Protein AF-A0A2N0M130-F1 (afdb_monomer_lite)

pLDDT: mean 78.57, std 17.24, range [35.41, 94.81]

Radius of gyration: 13.36 Å; chains: 1; bounding box: 30×37×36 Å

Structure (mmCIF, N/CA/C/O backbone):
data_AF-A0A2N0M130-F1
#
_entry.id   AF-A0A2N0M130-F1
#
loop_
_atom_site.group_PDB
_atom_site.id
_atom_site.type_symbol
_atom_site.label_atom_id
_atom_site.label_alt_id
_atom_site.label_comp_id
_atom_site.label_asym_id
_atom_site.label_entity_id
_atom_site.label_seq_id
_atom_site.pdbx_PDB_ins_code
_atom_site.Cartn_x
_atom_site.Cartn_y
_atom_site.Cartn_z
_atom_site.occupancy
_atom_site.B_iso_or_equiv
_atom_site.au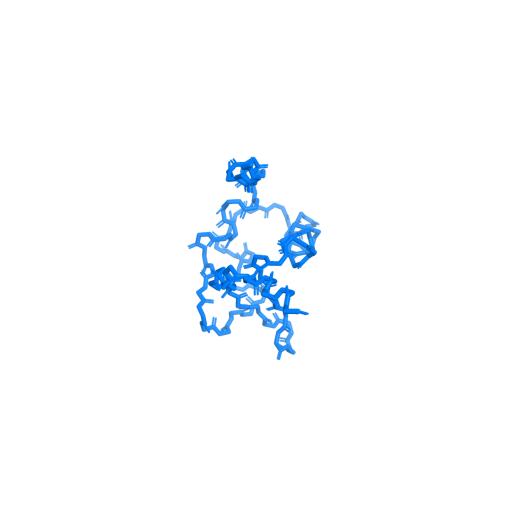th_seq_id
_atom_site.auth_comp_id
_atom_site.auth_asym_id
_atom_site.auth_atom_id
_atom_site.pdbx_PDB_model_num
ATOM 1 N N . SER A 1 1 ? -5.150 26.179 8.516 1.00 35.41 1 SER A N 1
ATOM 2 C CA . SER A 1 1 ? -5.368 25.459 7.250 1.00 35.41 1 SER A CA 1
ATOM 3 C C . SER A 1 1 ? -4.155 24.579 7.019 1.00 35.41 1 SER A C 1
ATOM 5 O O . SER A 1 1 ? -3.131 25.093 6.600 1.00 35.41 1 SER A O 1
ATOM 7 N N . PHE A 1 2 ? -4.208 23.307 7.418 1.00 41.22 2 PHE A N 1
ATOM 8 C CA . PHE A 1 2 ? -3.150 22.340 7.107 1.00 41.22 2 PHE A CA 1
ATOM 9 C C . PHE A 1 2 ? -3.659 21.472 5.963 1.00 41.22 2 PHE A C 1
ATOM 11 O O . PHE A 1 2 ? -4.059 20.325 6.137 1.00 41.22 2 PHE A O 1
ATOM 18 N N . ALA A 1 3 ? -3.718 22.077 4.781 1.00 43.50 3 ALA A N 1
ATOM 19 C CA . ALA A 1 3 ? -3.734 21.304 3.560 1.00 43.50 3 ALA A CA 1
ATOM 20 C C . ALA A 1 3 ? -2.327 20.708 3.419 1.00 43.50 3 ALA A C 1
ATOM 22 O O . ALA A 1 3 ? -1.450 21.328 2.833 1.00 43.50 3 ALA A O 1
ATOM 23 N N . ALA A 1 4 ? -2.099 19.516 3.976 1.00 49.31 4 ALA A N 1
ATOM 24 C CA . ALA A 1 4 ? -0.996 18.648 3.553 1.00 49.31 4 ALA A CA 1
ATOM 25 C C . ALA A 1 4 ? -1.340 18.030 2.180 1.00 49.31 4 ALA A C 1
ATOM 27 O O . ALA A 1 4 ? -1.301 16.813 1.991 1.00 49.31 4 ALA A O 1
ATOM 28 N N . ALA A 1 5 ? -1.817 18.878 1.269 1.00 52.78 5 ALA A N 1
ATOM 29 C CA . ALA A 1 5 ? -2.268 18.511 -0.052 1.00 52.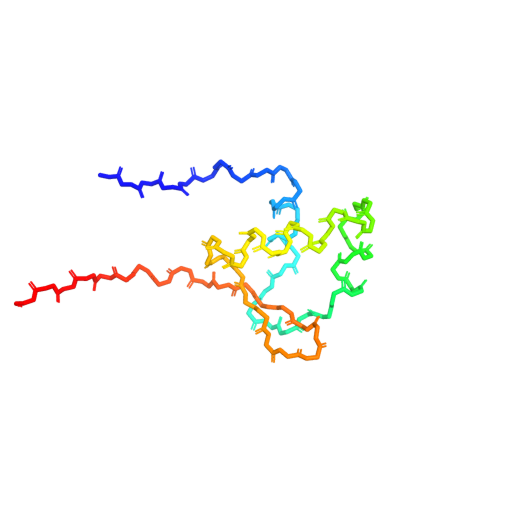78 5 ALA A CA 1
ATOM 30 C C . ALA A 1 5 ? -1.051 18.580 -0.976 1.00 52.78 5 ALA A C 1
ATOM 32 O O . ALA A 1 5 ? -0.560 19.658 -1.288 1.00 52.78 5 ALA A O 1
ATOM 33 N N . ASP A 1 6 ? -0.601 17.392 -1.370 1.00 60.66 6 ASP A N 1
ATOM 34 C CA . ASP A 1 6 ? 0.055 17.125 -2.652 1.00 60.66 6 ASP A CA 1
ATOM 35 C C . ASP A 1 6 ? 1.584 17.306 -2.781 1.00 60.66 6 ASP A C 1
ATOM 37 O O . ASP A 1 6 ? 2.087 17.285 -3.899 1.00 60.66 6 ASP A O 1
ATOM 41 N N . ASP A 1 7 ? 2.346 17.323 -1.680 1.00 71.75 7 ASP A N 1
ATOM 42 C CA . ASP A 1 7 ? 3.826 17.178 -1.701 1.00 71.75 7 ASP A CA 1
ATOM 43 C C . ASP A 1 7 ? 4.287 15.702 -1.594 1.00 71.75 7 ASP A C 1
ATOM 45 O O . ASP A 1 7 ? 5.316 15.384 -0.997 1.00 71.75 7 ASP A O 1
ATOM 49 N N . ASP A 1 8 ? 3.501 14.758 -2.118 1.00 83.19 8 ASP A N 1
ATOM 50 C CA . ASP A 1 8 ? 3.955 13.367 -2.211 1.00 83.19 8 ASP A CA 1
ATOM 51 C C . ASP A 1 8 ? 5.016 13.235 -3.301 1.00 83.19 8 ASP A C 1
ATOM 53 O O . ASP A 1 8 ? 4.887 13.818 -4.382 1.00 83.19 8 ASP A O 1
ATOM 57 N N . GLU A 1 9 ? 6.036 12.421 -3.048 1.00 87.44 9 GLU A N 1
ATOM 58 C CA . GLU A 1 9 ? 7.061 12.149 -4.051 1.00 87.44 9 GLU A CA 1
ATOM 59 C C . GLU A 1 9 ? 6.437 11.482 -5.293 1.00 87.44 9 GLU A C 1
ATOM 61 O O . GLU A 1 9 ? 5.435 10.767 -5.179 1.00 87.44 9 GLU A O 1
ATOM 66 N N . PRO A 1 10 ? 7.004 11.653 -6.501 1.00 85.75 10 PRO A N 1
ATOM 67 C CA . PRO A 1 10 ? 6.452 11.049 -7.717 1.00 85.75 10 PRO A CA 1
ATOM 68 C C . PRO A 1 10 ? 6.222 9.533 -7.599 1.00 85.75 10 PRO A C 1
ATOM 70 O O . PRO A 1 10 ? 5.252 9.003 -8.141 1.00 85.75 10 PRO A O 1
ATOM 73 N N . GLU A 1 11 ? 7.082 8.843 -6.847 1.00 85.69 11 GLU A N 1
ATOM 74 C CA . GLU A 1 11 ? 6.964 7.413 -6.548 1.00 85.69 11 GLU A CA 1
ATOM 75 C C . GLU A 1 11 ? 5.749 7.097 -5.664 1.00 85.69 11 GLU A C 1
ATOM 77 O O . GLU A 1 11 ? 4.984 6.173 -5.947 1.00 85.69 11 GLU A O 1
ATOM 82 N N . GLU A 1 12 ? 5.522 7.901 -4.624 1.00 88.88 12 GLU A N 1
ATOM 83 C CA . GLU A 1 12 ? 4.355 7.796 -3.749 1.00 88.88 12 GLU A CA 1
ATOM 84 C C . GLU A 1 12 ? 3.058 8.022 -4.536 1.00 88.88 12 GLU A C 1
ATOM 86 O O . GLU A 1 12 ? 2.111 7.240 -4.424 1.00 88.88 12 GLU A O 1
ATOM 91 N N . GLN A 1 13 ? 3.028 9.049 -5.391 1.00 88.38 13 GLN A N 1
ATOM 92 C CA . GLN A 1 13 ? 1.881 9.342 -6.253 1.00 88.38 13 GLN A CA 1
ATOM 93 C C . GLN A 1 13 ? 1.604 8.197 -7.234 1.00 88.38 13 GLN A C 1
ATOM 95 O O . GLN A 1 13 ? 0.447 7.800 -7.422 1.00 88.38 13 GLN A O 1
ATOM 100 N N . ALA A 1 14 ? 2.658 7.624 -7.825 1.00 87.00 14 ALA A N 1
ATOM 101 C CA . ALA A 1 14 ? 2.540 6.477 -8.714 1.00 87.00 14 ALA A CA 1
ATOM 102 C C . ALA A 1 14 ? 1.898 5.286 -7.989 1.00 87.00 14 ALA A C 1
ATOM 104 O O . ALA A 1 14 ? 0.920 4.737 -8.498 1.00 87.00 14 ALA A O 1
ATOM 105 N N . LEU A 1 15 ? 2.352 4.939 -6.781 1.00 88.44 15 LEU A N 1
ATOM 106 C CA . LEU A 1 15 ? 1.771 3.851 -5.984 1.00 88.44 15 LEU A CA 1
ATOM 107 C C . LEU A 1 15 ? 0.326 4.139 -5.550 1.00 88.44 15 LEU A C 1
ATOM 109 O O . LEU A 1 15 ? -0.555 3.287 -5.702 1.00 88.44 15 LEU A O 1
ATOM 113 N N . LEU A 1 16 ? 0.041 5.356 -5.082 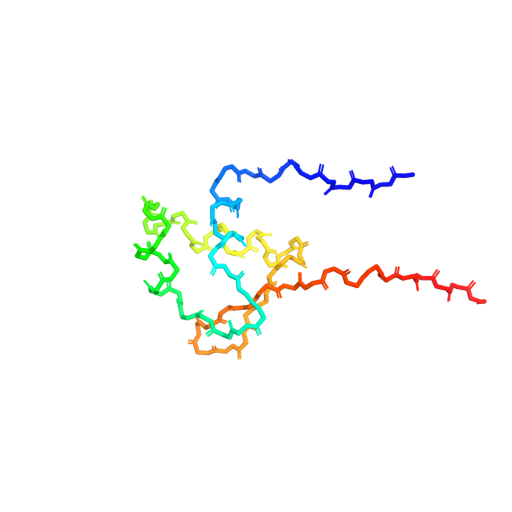1.00 89.38 16 LEU A N 1
ATOM 114 C CA . LEU A 1 16 ? -1.305 5.783 -4.681 1.00 89.38 16 LEU A CA 1
ATOM 115 C C . LEU A 1 16 ? -2.320 5.762 -5.827 1.00 89.38 16 LEU A C 1
ATOM 117 O O . LEU A 1 16 ? -3.525 5.664 -5.567 1.00 89.38 16 LEU A O 1
ATOM 121 N N . SER A 1 17 ? -1.855 5.884 -7.073 1.00 88.94 17 SER A N 1
ATOM 122 C CA . SER A 1 17 ? -2.696 5.771 -8.268 1.00 88.94 17 SER A CA 1
ATOM 123 C C . SER A 1 17 ? -3.102 4.325 -8.582 1.00 88.94 17 SER A C 1
ATOM 125 O O . SER A 1 17 ? -4.113 4.110 -9.248 1.00 88.94 17 SER A O 1
ATOM 127 N N . LYS A 1 18 ? -2.338 3.332 -8.102 1.00 89.31 18 LYS A N 1
ATOM 128 C CA . LYS A 1 18 ? -2.610 1.897 -8.317 1.00 89.31 18 LYS A CA 1
ATOM 129 C C . LYS A 1 18 ? -3.475 1.285 -7.222 1.00 89.31 18 LYS A C 1
ATOM 131 O O . LYS A 1 18 ? -4.130 0.272 -7.453 1.00 89.31 18 LYS A O 1
ATOM 136 N N . LEU A 1 19 ? -3.468 1.884 -6.034 1.00 90.62 19 LEU A N 1
ATOM 137 C CA . LEU A 1 19 ? -4.187 1.382 -4.872 1.00 90.62 19 LEU A CA 1
ATOM 138 C C . LEU A 1 19 ? -5.641 1.860 -4.828 1.00 90.62 19 LEU A C 1
ATOM 140 O O . LEU A 1 19 ? -5.968 3.004 -5.148 1.00 90.62 19 LEU A O 1
ATOM 144 N N . THR A 1 20 ? -6.510 0.969 -4.359 1.00 90.81 20 THR A N 1
ATOM 145 C CA . THR A 1 20 ? -7.949 1.203 -4.172 1.00 90.81 20 THR A CA 1
ATOM 146 C C . THR A 1 20 ? -8.364 0.775 -2.764 1.00 90.81 20 THR A C 1
ATOM 148 O O . THR A 1 20 ? -7.523 0.377 -1.963 1.00 90.81 20 THR A O 1
ATOM 151 N N . ASP A 1 21 ? -9.652 0.844 -2.439 1.00 90.94 21 ASP A N 1
ATOM 152 C CA . ASP A 1 21 ? -10.212 0.270 -1.207 1.00 90.94 21 ASP A CA 1
ATOM 153 C C . ASP A 1 21 ? -10.236 -1.274 -1.207 1.00 90.94 21 ASP A C 1
ATOM 155 O O . ASP A 1 21 ? -10.556 -1.879 -0.185 1.00 90.94 21 ASP A O 1
ATOM 159 N N . SER A 1 22 ? -9.859 -1.918 -2.318 1.00 92.19 22 SER A N 1
ATOM 160 C CA . SER A 1 22 ? -9.712 -3.372 -2.423 1.00 92.19 22 SER A CA 1
ATOM 161 C C . SER A 1 22 ? -8.264 -3.821 -2.163 1.00 92.19 22 SER A C 1
ATOM 163 O O . SER A 1 22 ? -7.342 -3.187 -2.685 1.00 92.19 22 SER A O 1
ATOM 165 N N . PRO A 1 23 ? -8.037 -4.914 -1.400 1.00 93.12 23 PRO A N 1
ATOM 166 C CA . PRO A 1 23 ? -6.695 -5.419 -1.105 1.00 93.12 23 PRO A CA 1
ATOM 167 C C . PRO A 1 23 ? -5.903 -5.762 -2.370 1.00 93.12 23 PRO A C 1
ATOM 169 O O . PRO A 1 23 ? -6.353 -6.564 -3.188 1.00 93.12 23 PRO A O 1
ATOM 172 N N . LEU A 1 24 ? -4.696 -5.206 -2.497 1.00 93.44 24 LEU A N 1
ATOM 173 C CA . LEU A 1 24 ? -3.776 -5.491 -3.598 1.00 93.44 24 LEU A CA 1
ATOM 174 C C . LEU A 1 24 ? -2.435 -6.000 -3.060 1.00 93.44 24 LEU A C 1
ATOM 176 O O . LEU A 1 24 ? -1.831 -5.361 -2.200 1.00 93.44 24 LEU A O 1
ATOM 180 N N . HIS A 1 25 ? -1.978 -7.153 -3.552 1.00 92.25 25 HIS A N 1
ATOM 181 C CA . HIS A 1 25 ? -0.703 -7.748 -3.142 1.00 92.25 25 HIS A CA 1
ATOM 182 C C . HIS A 1 25 ? 0.491 -6.910 -3.622 1.00 92.25 25 HIS A C 1
ATOM 184 O O . HIS A 1 25 ? 0.479 -6.411 -4.752 1.00 92.25 25 HIS A O 1
ATOM 190 N N . ILE A 1 26 ? 1.544 -6.817 -2.803 1.00 87.62 26 ILE A N 1
ATOM 191 C CA . ILE A 1 26 ? 2.759 -6.043 -3.099 1.00 87.62 26 ILE A CA 1
ATOM 192 C C . ILE A 1 26 ? 3.368 -6.367 -4.471 1.00 87.62 26 ILE A C 1
ATOM 194 O O . ILE A 1 26 ? 3.614 -5.449 -5.242 1.00 87.62 26 ILE A O 1
ATOM 198 N N . ASP A 1 27 ? 3.490 -7.637 -4.856 1.00 88.44 27 ASP A N 1
ATOM 199 C CA . ASP A 1 27 ? 4.030 -8.023 -6.173 1.00 88.44 27 ASP A CA 1
ATOM 200 C C . ASP A 1 27 ? 3.258 -7.421 -7.361 1.00 88.44 27 ASP A C 1
ATOM 202 O O . ASP A 1 27 ? 3.834 -7.143 -8.415 1.00 88.44 27 ASP A O 1
ATOM 206 N N . ILE A 1 28 ? 1.940 -7.231 -7.217 1.00 88.75 28 ILE A N 1
ATOM 207 C CA . ILE A 1 28 ? 1.107 -6.628 -8.265 1.00 88.75 28 ILE A CA 1
ATOM 208 C C . ILE A 1 28 ? 1.352 -5.122 -8.317 1.00 88.75 28 ILE A C 1
ATOM 210 O O . ILE A 1 28 ? 1.481 -4.557 -9.40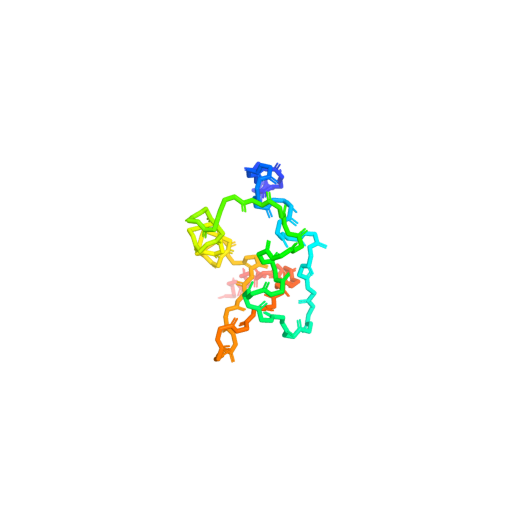4 1.00 88.75 28 ILE A O 1
ATOM 214 N N . ILE A 1 29 ? 1.473 -4.492 -7.146 1.00 86.81 29 ILE A N 1
ATOM 215 C CA . ILE A 1 29 ? 1.824 -3.078 -7.011 1.00 86.81 29 ILE A CA 1
ATOM 216 C C . ILE A 1 29 ? 3.179 -2.823 -7.687 1.00 86.81 29 ILE A C 1
ATOM 218 O O . ILE A 1 29 ? 3.232 -2.024 -8.619 1.00 86.81 29 ILE A O 1
ATOM 222 N N . GLN A 1 30 ? 4.215 -3.583 -7.316 1.00 82.56 30 GLN A N 1
ATOM 223 C CA . GLN A 1 30 ? 5.583 -3.487 -7.847 1.00 82.56 30 GLN A CA 1
ATOM 224 C C . GLN A 1 30 ? 5.640 -3.677 -9.369 1.00 82.56 30 GLN A C 1
ATOM 226 O O . GLN A 1 30 ? 6.261 -2.908 -10.100 1.00 82.56 30 GLN A O 1
ATOM 231 N N . ARG A 1 31 ? 4.928 -4.682 -9.897 1.00 82.56 31 ARG A N 1
ATOM 232 C CA . ARG A 1 31 ? 4.890 -4.928 -11.348 1.00 82.56 31 ARG A CA 1
ATOM 233 C C . ARG A 1 31 ? 4.217 -3.789 -12.118 1.00 82.56 31 ARG A C 1
ATOM 235 O O . ARG A 1 31 ? 4.521 -3.582 -13.290 1.00 82.56 31 ARG A O 1
ATOM 242 N N . SER A 1 32 ? 3.287 -3.080 -11.481 1.00 77.75 32 SER A N 1
ATOM 243 C CA . SER A 1 32 ? 2.519 -1.992 -12.092 1.00 77.75 32 SER A CA 1
ATOM 244 C C . SER A 1 32 ? 3.120 -0.597 -11.883 1.00 77.75 32 SER A C 1
ATOM 246 O O . SER A 1 32 ? 2.740 0.325 -12.611 1.00 77.75 32 SER A O 1
ATOM 248 N N . SER A 1 33 ? 4.018 -0.433 -10.902 1.00 71.38 33 SER A N 1
ATOM 249 C CA . SER A 1 33 ? 4.688 0.835 -10.587 1.00 71.38 33 SER A CA 1
ATOM 250 C C . SER A 1 33 ? 5.871 1.101 -11.518 1.00 71.38 33 SER A C 1
ATOM 252 O O . SER A 1 33 ? 6.125 2.252 -11.859 1.00 71.38 33 SER A O 1
ATOM 254 N N . GLY A 1 34 ? 6.559 0.047 -11.977 1.00 69.44 34 GLY A N 1
ATOM 255 C CA . GLY A 1 34 ? 7.763 0.178 -12.805 1.00 69.44 34 GLY A CA 1
ATOM 256 C C . GLY A 1 34 ? 8.958 0.773 -12.049 1.00 69.44 34 GLY A C 1
ATOM 257 O O . GLY A 1 34 ? 9.938 1.165 -12.682 1.00 69.44 34 GLY A O 1
ATOM 258 N N . LEU A 1 35 ? 8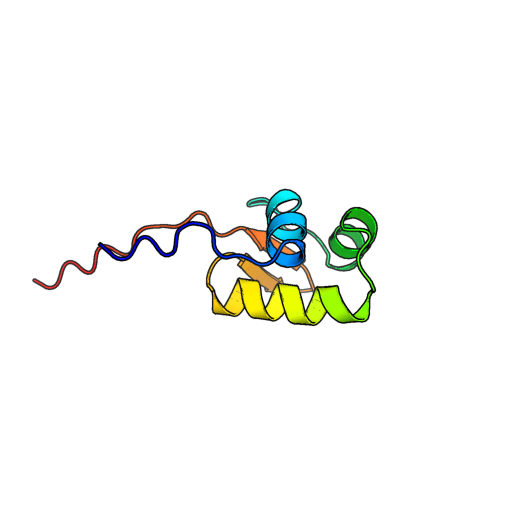.872 0.852 -10.718 1.00 68.06 35 LEU A N 1
ATOM 259 C CA . LEU A 1 35 ? 9.916 1.371 -9.841 1.00 68.06 35 LEU A CA 1
ATOM 260 C C . LEU A 1 35 ? 10.943 0.272 -9.500 1.00 68.06 35 LEU A C 1
ATOM 262 O O . LEU A 1 35 ? 10.653 -0.922 -9.626 1.00 68.06 35 LEU A O 1
ATOM 266 N N . PRO A 1 36 ? 12.167 0.635 -9.072 1.00 68.81 36 PRO A N 1
ATOM 267 C CA . PRO A 1 36 ? 13.108 -0.332 -8.520 1.00 68.81 36 PRO A CA 1
ATOM 268 C C . PRO A 1 36 ? 12.501 -1.032 -7.293 1.00 68.81 36 PRO A C 1
ATOM 270 O O . PRO A 1 36 ? 12.040 -0.364 -6.372 1.00 68.81 36 PRO A O 1
ATOM 273 N N . ILE A 1 37 ? 12.574 -2.369 -7.239 1.00 59.81 37 ILE A N 1
ATOM 274 C CA . ILE A 1 37 ? 11.965 -3.224 -6.190 1.00 59.81 37 ILE A CA 1
ATOM 275 C C . ILE A 1 37 ? 12.291 -2.758 -4.757 1.00 59.81 37 ILE A C 1
ATOM 277 O O . ILE A 1 37 ? 11.481 -2.908 -3.843 1.00 59.81 37 ILE A O 1
ATOM 281 N N . THR A 1 38 ? 13.479 -2.191 -4.537 1.00 61.50 38 THR A N 1
ATOM 282 C CA . THR A 1 38 ? 13.915 -1.679 -3.229 1.00 61.50 38 THR A CA 1
ATOM 283 C C . THR A 1 38 ? 13.216 -0.385 -2.802 1.00 61.50 38 THR A C 1
ATOM 285 O O . THR A 1 38 ? 13.127 -0.128 -1.601 1.00 61.50 38 THR A O 1
ATOM 288 N N . SER A 1 39 ? 12.712 0.412 -3.749 1.00 68.94 39 SER A N 1
ATOM 289 C CA . SER A 1 39 ? 11.970 1.646 -3.462 1.00 68.94 39 SER A CA 1
ATOM 290 C C . SER A 1 39 ? 10.555 1.338 -2.981 1.00 68.94 39 SER A C 1
ATOM 292 O O . SER A 1 39 ? 10.118 1.887 -1.976 1.00 68.94 39 SER A O 1
ATOM 294 N N . ASP A 1 40 ? 9.874 0.369 -3.604 1.00 76.12 40 ASP A N 1
ATOM 295 C CA . ASP A 1 40 ? 8.443 0.128 -3.371 1.00 76.12 40 ASP A CA 1
ATOM 296 C C . ASP A 1 40 ? 8.097 -0.155 -1.898 1.00 76.12 40 ASP A C 1
ATOM 298 O O . ASP A 1 40 ? 7.130 0.394 -1.378 1.00 76.12 40 ASP A O 1
ATOM 302 N N . SER A 1 41 ? 8.891 -0.959 -1.182 1.00 82.81 41 SER A N 1
ATOM 303 C CA . SER A 1 41 ? 8.631 -1.260 0.238 1.00 82.81 41 SER A CA 1
ATOM 304 C C . SER A 1 41 ? 8.818 -0.044 1.151 1.00 82.81 41 SER A C 1
ATOM 306 O O . SER A 1 41 ? 8.042 0.155 2.090 1.00 82.81 41 SER A O 1
ATOM 308 N N . SER A 1 42 ? 9.834 0.779 0.881 1.00 87.56 42 SER A N 1
ATOM 309 C CA . SER A 1 42 ? 10.099 1.998 1.654 1.00 87.56 42 SER A CA 1
ATOM 310 C C . SER A 1 42 ? 9.009 3.032 1.392 1.00 87.56 42 SER A C 1
ATOM 312 O O . SER A 1 42 ? 8.448 3.590 2.332 1.00 87.56 42 SER A O 1
ATOM 314 N N . THR A 1 43 ? 8.624 3.206 0.129 1.00 89.69 43 THR A N 1
ATOM 315 C CA . THR A 1 43 ? 7.571 4.132 -0.290 1.00 89.69 43 THR A CA 1
ATOM 316 C C . THR A 1 43 ? 6.197 3.703 0.236 1.00 89.69 43 THR A C 1
ATOM 318 O O . THR A 1 43 ? 5.451 4.534 0.747 1.00 89.69 43 THR A O 1
ATOM 321 N N . LEU A 1 44 ? 5.871 2.402 0.228 1.00 90.06 44 LEU A N 1
ATOM 322 C CA . LEU A 1 44 ? 4.666 1.874 0.888 1.00 90.06 44 LEU A CA 1
ATOM 323 C C . LEU A 1 44 ? 4.680 2.156 2.397 1.00 90.06 44 LEU A C 1
ATOM 325 O O . LEU A 1 44 ? 3.667 2.580 2.949 1.00 90.06 44 LEU A O 1
ATOM 329 N N . THR A 1 45 ? 5.829 1.983 3.054 1.00 90.38 45 THR A N 1
ATOM 330 C CA . THR A 1 45 ? 5.978 2.305 4.483 1.00 90.38 45 THR A CA 1
ATOM 331 C C . THR A 1 45 ? 5.737 3.795 4.739 1.00 90.38 45 THR A C 1
ATOM 333 O O . THR A 1 45 ? 4.992 4.146 5.652 1.00 90.38 45 THR A O 1
ATOM 336 N N . MET A 1 46 ? 6.297 4.684 3.912 1.00 90.81 46 MET A N 1
ATOM 337 C CA . MET A 1 46 ? 6.080 6.132 4.025 1.00 90.81 46 MET A CA 1
ATOM 338 C C . MET A 1 46 ? 4.611 6.509 3.829 1.00 90.81 46 MET A C 1
ATOM 340 O O . MET A 1 46 ? 4.053 7.266 4.623 1.00 90.81 46 MET A O 1
ATOM 344 N N . LEU A 1 47 ? 3.946 5.928 2.832 1.00 91.06 47 LEU A N 1
ATOM 345 C CA . LEU A 1 47 ? 2.520 6.138 2.589 1.00 91.06 47 LEU A CA 1
ATOM 346 C C . LEU A 1 47 ? 1.633 5.634 3.737 1.00 91.06 47 LEU A C 1
ATOM 348 O O . LEU A 1 47 ? 0.594 6.239 4.017 1.00 91.06 47 LEU A O 1
ATOM 352 N N . GLU A 1 48 ? 2.021 4.541 4.399 1.00 91.31 48 GLU A N 1
ATOM 353 C CA . GLU A 1 48 ? 1.315 4.004 5.565 1.00 91.31 48 GLU A CA 1
ATOM 354 C C . GLU A 1 48 ? 1.495 4.911 6.787 1.00 91.31 48 GLU A C 1
ATOM 356 O O . GLU A 1 48 ? 0.511 5.263 7.438 1.00 91.31 48 GLU A O 1
ATOM 361 N N . LEU A 1 49 ? 2.718 5.395 7.036 1.00 90.06 49 LEU A N 1
ATOM 362 C CA . LEU A 1 49 ? 2.998 6.395 8.074 1.00 90.06 49 LEU A CA 1
ATOM 363 C C . LEU A 1 49 ? 2.244 7.711 7.831 1.00 90.06 49 LEU A C 1
ATOM 365 O O . LEU A 1 49 ? 1.758 8.330 8.776 1.00 90.06 49 LEU A O 1
ATOM 369 N N . LYS A 1 50 ? 2.093 8.117 6.564 1.00 89.62 50 LYS A N 1
ATOM 370 C CA . LYS A 1 50 ? 1.291 9.282 6.149 1.00 89.62 50 LYS A CA 1
ATOM 371 C C . LYS A 1 50 ? -0.220 9.029 6.244 1.00 89.62 50 LYS A C 1
ATOM 373 O O . LYS A 1 50 ? -1.002 9.938 5.970 1.00 89.62 50 LYS A O 1
ATOM 378 N N . GLY A 1 51 ? -0.650 7.817 6.606 1.00 90.56 51 GLY A N 1
ATOM 379 C CA . GLY A 1 51 ? -2.060 7.450 6.742 1.00 90.56 51 GLY A CA 1
ATOM 380 C C . GLY A 1 51 ? -2.822 7.420 5.416 1.00 90.56 51 GLY A C 1
ATOM 381 O O . GLY A 1 51 ? -4.047 7.538 5.408 1.00 90.56 51 GLY A O 1
ATOM 382 N N . LYS A 1 52 ? -2.116 7.289 4.286 1.00 91.00 52 LYS A N 1
ATOM 383 C CA . LYS A 1 52 ? -2.712 7.255 2.940 1.00 91.00 52 LYS A CA 1
ATOM 384 C C . LYS A 1 52 ? -3.009 5.835 2.468 1.00 91.00 52 LYS A C 1
ATOM 386 O O . LYS A 1 52 ? -3.885 5.640 1.625 1.00 91.00 52 LYS A O 1
ATOM 391 N N . ILE A 1 53 ? -2.314 4.845 3.023 1.00 92.94 53 ILE A N 1
ATOM 392 C CA . ILE A 1 53 ? -2.543 3.421 2.764 1.00 92.94 53 ILE A CA 1
ATOM 393 C C . ILE A 1 53 ? -2.509 2.627 4.072 1.00 92.94 53 ILE A C 1
ATOM 395 O O . ILE A 1 53 ? -2.104 3.147 5.108 1.00 92.94 53 ILE A O 1
ATOM 399 N N . LYS A 1 54 ? -2.923 1.360 4.019 1.00 93.75 54 LYS A N 1
ATOM 400 C CA . LYS A 1 54 ? -2.849 0.427 5.148 1.00 93.75 54 LYS A CA 1
ATOM 401 C C . LYS A 1 54 ? -2.512 -0.980 4.681 1.00 93.75 54 LYS A C 1
ATOM 403 O O . LYS A 1 54 ? -3.124 -1.450 3.717 1.00 93.75 54 LYS A O 1
ATOM 408 N N . GLN A 1 55 ? -1.635 -1.676 5.404 1.00 93.88 55 GLN A N 1
ATOM 409 C CA . GLN A 1 55 ? -1.455 -3.115 5.237 1.00 93.88 55 GLN A CA 1
ATOM 410 C C . GLN A 1 55 ? -2.592 -3.889 5.930 1.00 93.88 55 GLN A C 1
ATOM 412 O O . GLN A 1 55 ? -2.876 -3.698 7.113 1.00 93.88 55 GLN A O 1
ATOM 417 N N . VAL A 1 56 ? -3.252 -4.790 5.198 1.00 93.56 56 VAL A N 1
ATOM 418 C CA . VAL A 1 56 ? -4.394 -5.590 5.698 1.00 93.56 56 VAL A CA 1
ATOM 419 C C . VAL A 1 56 ? -4.049 -7.065 5.940 1.00 93.56 56 VAL A C 1
ATOM 421 O O . VAL A 1 56 ? -4.937 -7.878 6.181 1.00 93.56 56 VAL A O 1
ATOM 424 N N . GLY A 1 57 ? -2.758 -7.408 5.917 1.00 91.12 57 GLY A N 1
ATOM 425 C CA . GLY A 1 57 ? -2.245 -8.770 6.094 1.00 91.12 57 GLY A CA 1
ATOM 426 C C . GLY A 1 57 ? -1.824 -9.432 4.781 1.00 91.12 57 GLY A C 1
ATOM 427 O O . GLY A 1 57 ? -2.138 -8.947 3.696 1.00 91.12 57 GLY A O 1
ATOM 428 N N . CYS A 1 58 ? -1.050 -10.520 4.879 1.00 92.25 58 CYS A N 1
ATOM 429 C CA . CYS A 1 58 ? -0.522 -11.273 3.728 1.00 92.25 58 CYS A CA 1
ATOM 430 C C . CYS A 1 58 ? 0.098 -10.375 2.636 1.00 92.25 58 CYS A C 1
ATOM 432 O O . CYS A 1 58 ? -0.116 -10.620 1.454 1.00 92.25 58 CYS A O 1
ATOM 434 N N . MET A 1 59 ? 0.797 -9.300 3.028 1.00 91.00 59 MET A N 1
ATOM 435 C CA . MET A 1 59 ? 1.420 -8.319 2.120 1.00 91.00 59 MET A CA 1
ATOM 436 C C . MET A 1 59 ? 0.445 -7.610 1.157 1.00 91.00 59 MET A C 1
ATOM 438 O O . MET A 1 59 ? 0.845 -7.154 0.086 1.00 91.00 59 MET A O 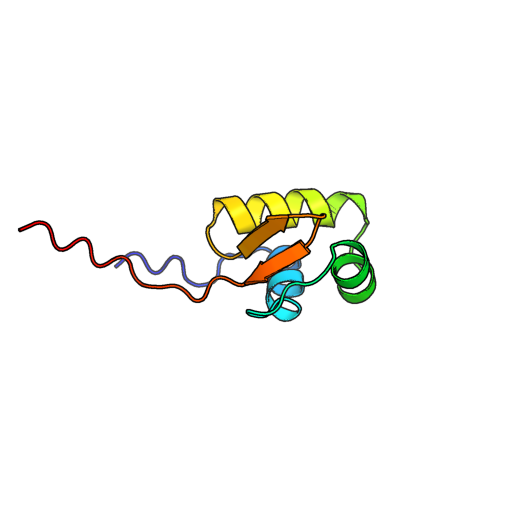1
ATOM 442 N N . HIS A 1 60 ? -0.831 -7.499 1.539 1.00 93.50 60 HIS A N 1
ATOM 443 C CA . HIS A 1 60 ? -1.830 -6.728 0.806 1.00 93.50 60 HIS A CA 1
ATOM 444 C C . HIS A 1 60 ? -1.998 -5.325 1.383 1.00 93.50 60 HIS A C 1
ATOM 446 O O . HIS A 1 60 ? -2.013 -5.142 2.603 1.00 93.50 60 HIS A O 1
ATOM 452 N N . TYR A 1 61 ? -2.205 -4.359 0.491 1.00 94.56 61 TYR A N 1
ATOM 453 C CA . TYR A 1 61 ? -2.388 -2.951 0.821 1.00 94.56 61 TYR A CA 1
ATOM 454 C C . TYR A 1 61 ? -3.703 -2.415 0.256 1.00 94.56 61 TYR A C 1
ATOM 456 O O . TYR A 1 61 ? -4.143 -2.831 -0.817 1.00 94.56 61 TYR A O 1
ATOM 464 N N . ILE A 1 62 ? -4.309 -1.475 0.981 1.00 94.81 62 ILE A N 1
ATOM 465 C CA . ILE A 1 62 ? -5.471 -0.691 0.541 1.00 94.81 62 ILE A CA 1
ATOM 466 C C . ILE A 1 62 ? -5.188 0.804 0.676 1.00 94.81 62 ILE A C 1
ATOM 468 O O . ILE A 1 62 ? -4.425 1.222 1.546 1.00 94.81 62 ILE A O 1
ATOM 472 N N . LYS A 1 63 ? -5.845 1.618 -0.149 1.00 93.44 63 LYS A N 1
ATOM 473 C CA . LYS A 1 63 ? -5.865 3.076 -0.040 1.00 93.44 63 LYS A CA 1
ATOM 474 C C . LYS A 1 63 ? -6.864 3.507 1.028 1.00 93.44 63 LYS A C 1
ATOM 476 O O . LYS A 1 63 ? -8.025 3.097 1.010 1.00 93.44 63 LYS A O 1
ATOM 481 N N . ILE A 1 64 ? -6.430 4.385 1.923 1.00 91.75 64 ILE A N 1
ATOM 482 C CA . ILE A 1 64 ? -7.305 5.021 2.903 1.00 91.75 64 ILE A CA 1
ATOM 483 C C . ILE A 1 64 ? -7.970 6.220 2.220 1.00 91.75 64 ILE A C 1
ATOM 485 O O . ILE A 1 64 ? -7.304 7.124 1.716 1.00 91.75 64 ILE A O 1
ATOM 489 N N . ARG A 1 65 ? -9.305 6.242 2.196 1.00 78.56 65 ARG A N 1
ATOM 490 C CA . ARG A 1 65 ? -10.053 7.462 1.871 1.00 78.56 65 ARG A CA 1
ATOM 491 C C . ARG A 1 65 ? -10.000 8.344 3.110 1.00 78.56 65 ARG A C 1
ATOM 493 O O . ARG A 1 65 ? -10.479 7.918 4.154 1.00 78.56 65 ARG A O 1
ATOM 500 N N . GLY A 1 66 ? -9.380 9.518 3.011 1.00 65.38 66 GLY A N 1
ATOM 501 C CA . GLY A 1 66 ? -9.214 10.426 4.142 1.00 65.38 66 GLY A CA 1
ATOM 502 C C . GLY A 1 66 ? -10.556 10.768 4.785 1.00 65.38 66 GLY A C 1
ATOM 503 O O . GLY A 1 66 ? -11.269 11.648 4.317 1.00 65.38 66 GLY A O 1
ATOM 504 N N . THR A 1 67 ? -10.909 10.089 5.871 1.00 49.88 67 THR A N 1
ATOM 505 C CA . THR A 1 67 ? -11.837 10.641 6.848 1.00 49.88 67 THR A CA 1
ATOM 506 C C . THR A 1 67 ? -11.064 11.726 7.565 1.00 49.88 67 THR A C 1
ATOM 508 O O . THR A 1 67 ? -10.165 11.426 8.349 1.00 49.88 67 THR A O 1
ATOM 511 N N . THR A 1 68 ? -11.382 12.986 7.266 1.00 49.44 68 THR A N 1
ATOM 512 C CA . THR A 1 68 ? -11.096 14.100 8.166 1.00 49.44 68 THR A CA 1
ATOM 513 C C . THR A 1 68 ? -11.517 13.651 9.559 1.00 49.44 68 THR A C 1
ATOM 515 O O . THR A 1 68 ? -12.709 13.542 9.838 1.00 49.44 68 THR A O 1
ATOM 518 N N . ALA A 1 69 ? -10.551 13.320 10.415 1.00 47.25 69 ALA A N 1
ATOM 519 C CA . ALA A 1 69 ? -10.814 13.202 11.832 1.00 47.25 69 ALA A CA 1
ATOM 520 C C . ALA A 1 69 ? -11.166 14.619 12.284 1.00 47.25 69 ALA A C 1
ATOM 522 O O . ALA A 1 69 ? -10.291 15.447 12.536 1.00 47.25 69 ALA A O 1
ATOM 523 N N . VAL A 1 70 ? -12.461 14.931 12.278 1.00 45.12 70 VAL A N 1
ATOM 524 C CA . VAL A 1 70 ? -12.977 16.067 13.023 1.00 45.12 70 VAL A CA 1
ATOM 525 C C . VAL A 1 70 ? -12.723 15.690 14.476 1.00 45.12 70 VAL A C 1
ATOM 527 O O . VAL A 1 70 ? -13.448 14.880 15.046 1.00 45.12 70 VAL A O 1
ATOM 530 N N . TYR A 1 71 ? -11.629 16.192 15.046 1.00 51.81 71 TYR A N 1
ATOM 531 C CA . TYR A 1 71 ? -11.479 16.232 16.493 1.00 51.81 71 TYR A CA 1
ATOM 532 C C . TYR A 1 71 ? -12.511 17.236 17.005 1.00 51.81 71 TYR A C 1
ATOM 534 O O . TYR A 1 71 ? -12.221 18.421 17.160 1.00 51.81 71 TYR A O 1
ATOM 542 N N . ASP A 1 72 ? -13.739 16.760 17.189 1.00 46.50 72 ASP A N 1
ATOM 543 C CA . ASP A 1 72 ? -14.742 17.432 17.999 1.00 46.50 72 ASP A CA 1
ATOM 544 C C . ASP A 1 72 ? -14.326 17.222 19.461 1.00 46.50 72 ASP A C 1
ATOM 546 O O . ASP A 1 72 ? -14.646 16.215 20.088 1.00 46.50 72 ASP A O 1
ATOM 550 N N . ASN A 1 73 ? -13.470 18.116 19.961 1.00 47.66 73 ASN A N 1
ATOM 551 C CA . ASN A 1 73 ? -13.239 18.239 21.395 1.00 47.66 73 ASN A CA 1
ATOM 552 C C . ASN A 1 73 ? -14.426 19.019 21.967 1.00 47.66 73 ASN A C 1
ATOM 554 O O . ASN A 1 73 ? -14.426 20.252 21.921 1.00 47.66 73 ASN A O 1
ATOM 558 N N . GLN A 1 74 ? -15.427 18.287 22.459 1.00 42.47 74 GLN A N 1
ATOM 559 C CA . GLN A 1 74 ? -16.415 18.824 23.395 1.00 42.47 74 GLN A CA 1
ATOM 560 C C . GLN A 1 74 ? -15.797 19.061 24.774 1.00 42.47 74 GLN A C 1
ATOM 562 O O . GLN A 1 74 ? -14.939 18.247 25.189 1.00 42.47 74 GLN A O 1
#

Sequence (74 aa):
SFAAADDDEPEEQALLSKLTDSPLHIDIIQRSSGLPITSDSSTLTMLELKGKIKQVGCMHYIKIRGTTAVYDNQ

Foldseek 3Di:
DPCPPDPQDPLLVLLLVVAAQDWDAQVVSCVRSVDDPVVSVVSVVVCVVVVQKDDPDPRTMHGDDDDPPPPPPD

Secondary structure (DSSP, 8-state):
-----S---HHHHHHHHH--SS-EEHHHHHHHH-S-HHHHHHHHHHHHHTTSEEEEETTEEEEPP---------